Protein AF-A0A6B9FRR3-F1 (afdb_monomer)

Structure (mmCIF, N/CA/C/O backbone):
data_AF-A0A6B9FRR3-F1
#
_entry.id   AF-A0A6B9FRR3-F1
#
loop_
_atom_site.group_PDB
_atom_site.id
_atom_site.type_symbol
_atom_site.label_atom_id
_atom_site.label_alt_id
_atom_site.label_comp_id
_atom_site.label_asym_id
_atom_site.label_entity_id
_atom_site.label_seq_id
_atom_site.pdbx_PDB_ins_code
_atom_site.Cartn_x
_atom_site.Cartn_y
_atom_site.Cartn_z
_atom_site.occupancy
_atom_site.B_iso_or_equiv
_atom_site.auth_seq_id
_atom_site.auth_comp_id
_atom_site.auth_asym_id
_atom_site.auth_atom_id
_atom_site.pdbx_PDB_model_num
ATOM 1 N N . MET A 1 1 ? -61.758 -0.050 -28.591 1.00 42.84 1 MET A N 1
ATOM 2 C CA . MET A 1 1 ? -60.452 -0.731 -28.730 1.00 42.84 1 MET A CA 1
ATOM 3 C C . MET A 1 1 ? -59.516 -0.104 -27.705 1.00 42.84 1 MET A C 1
ATOM 5 O O . MET A 1 1 ? -59.169 1.057 -27.859 1.00 42.84 1 MET A O 1
ATOM 9 N N . ARG A 1 2 ? -59.278 -0.779 -26.571 1.00 45.94 2 ARG A N 1
ATOM 10 C CA . ARG A 1 2 ? -58.567 -0.228 -25.402 1.00 45.94 2 ARG A CA 1
ATOM 11 C C . ARG A 1 2 ? -57.098 -0.643 -25.463 1.00 45.94 2 ARG A C 1
ATOM 13 O O . ARG A 1 2 ? -56.802 -1.832 -25.429 1.00 45.94 2 ARG A O 1
ATOM 20 N N . THR A 1 3 ? -56.211 0.334 -25.575 1.00 46.69 3 THR A N 1
ATOM 21 C CA . THR A 1 3 ? -54.760 0.168 -25.503 1.00 46.69 3 THR A CA 1
ATOM 22 C C . THR A 1 3 ? -54.344 -0.133 -24.063 1.00 46.69 3 THR A C 1
ATOM 24 O O . THR A 1 3 ? -54.698 0.589 -23.133 1.00 46.69 3 THR A O 1
ATOM 27 N N . VAL A 1 4 ? -53.616 -1.233 -23.874 1.00 55.97 4 VAL A N 1
ATOM 28 C CA . VAL A 1 4 ? -53.010 -1.614 -22.594 1.00 55.97 4 VAL A CA 1
ATOM 29 C C . VAL A 1 4 ? -51.637 -0.950 -22.529 1.00 55.97 4 VAL A C 1
ATOM 31 O O . VAL A 1 4 ? -50.743 -1.304 -23.291 1.00 55.97 4 VAL A O 1
ATOM 34 N N . PHE 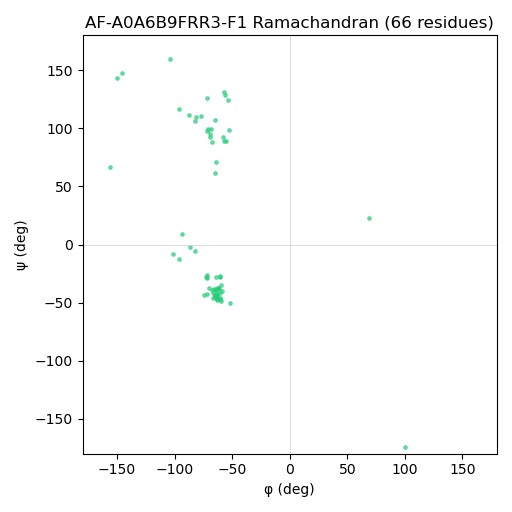A 1 5 ? -51.475 0.029 -21.641 1.00 50.78 5 PHE A N 1
ATOM 35 C CA . PHE A 1 5 ? -50.169 0.599 -21.316 1.00 50.78 5 PHE A CA 1
ATOM 36 C C . PHE A 1 5 ? -49.483 -0.307 -20.289 1.00 50.78 5 PHE A C 1
ATOM 38 O O . PHE A 1 5 ? -49.872 -0.349 -19.123 1.00 50.78 5 PHE A O 1
ATOM 45 N N . VAL A 1 6 ? -48.478 -1.061 -20.735 1.00 58.12 6 VAL A N 1
ATOM 46 C CA . VAL A 1 6 ? -47.584 -1.827 -19.861 1.00 58.12 6 VAL A CA 1
ATOM 47 C C . VAL A 1 6 ? -46.592 -0.845 -19.240 1.00 58.12 6 VAL A C 1
ATOM 49 O O . VAL A 1 6 ? -45.750 -0.274 -19.930 1.00 58.12 6 VAL A O 1
ATOM 52 N N . ALA A 1 7 ? -46.727 -0.612 -17.935 1.00 55.69 7 ALA A N 1
ATOM 53 C CA . ALA A 1 7 ? -45.797 0.187 -17.151 1.00 55.69 7 ALA A CA 1
ATOM 54 C C . ALA A 1 7 ? -44.483 -0.588 -16.965 1.00 55.69 7 ALA A C 1
ATOM 56 O O . ALA A 1 7 ? -44.363 -1.441 -16.087 1.00 55.69 7 ALA A O 1
ATOM 57 N N . SER A 1 8 ? -43.492 -0.293 -17.805 1.00 55.44 8 SER A N 1
ATOM 58 C CA . SER A 1 8 ? -42.113 -0.733 -17.601 1.00 55.44 8 SER A CA 1
ATOM 59 C C . SER A 1 8 ? -41.512 0.032 -16.422 1.00 55.44 8 SER A C 1
ATOM 61 O O . SER A 1 8 ? -41.097 1.182 -16.554 1.00 55.44 8 SER A O 1
ATOM 63 N N . ILE A 1 9 ? -41.491 -0.607 -15.252 1.00 61.94 9 ILE A N 1
ATOM 64 C CA . ILE A 1 9 ? -40.779 -0.129 -14.066 1.00 61.94 9 ILE A CA 1
ATOM 65 C C . ILE A 1 9 ? -39.277 -0.233 -14.361 1.00 61.94 9 ILE A C 1
ATOM 67 O O . ILE A 1 9 ? -38.676 -1.302 -14.280 1.00 61.94 9 ILE A O 1
ATOM 71 N N . LEU A 1 10 ? -38.675 0.895 -14.738 1.00 56.66 10 LEU A N 1
ATOM 72 C CA . LEU A 1 10 ? -37.228 1.080 -14.770 1.00 56.66 10 LEU A CA 1
ATOM 73 C C . LEU A 1 10 ? -36.721 1.103 -13.325 1.00 56.66 10 LEU A C 1
ATOM 75 O O . LEU A 1 10 ? -36.734 2.135 -12.657 1.00 56.66 10 LEU A O 1
ATOM 79 N N . VAL A 1 11 ? -36.283 -0.058 -12.839 1.00 60.62 11 VAL A N 1
ATOM 80 C CA . VAL A 1 11 ? -35.469 -0.174 -11.625 1.00 60.62 11 VAL A CA 1
ATOM 81 C C . VAL A 1 11 ? -34.108 0.452 -11.935 1.00 60.62 11 VAL A C 1
ATOM 83 O O . VAL A 1 11 ? -33.186 -0.210 -12.407 1.00 60.62 11 VAL A O 1
ATOM 86 N N . LEU A 1 12 ? -33.998 1.763 -11.725 1.00 57.94 12 LEU A N 1
ATOM 87 C CA . LEU A 1 12 ? -32.724 2.473 -11.702 1.00 57.94 12 LEU A CA 1
ATOM 88 C C . LEU A 1 12 ? -31.963 2.037 -10.446 1.00 57.94 12 LEU A C 1
ATOM 90 O O . LEU A 1 12 ? -32.143 2.592 -9.364 1.00 57.94 12 LEU A O 1
ATOM 94 N N . LEU A 1 13 ? -31.127 1.007 -10.594 1.00 58.22 13 LEU A N 1
ATOM 95 C CA . LEU A 1 13 ? -30.090 0.690 -9.621 1.00 58.22 13 LEU A CA 1
ATOM 96 C C . LEU A 1 13 ? -29.196 1.928 -9.445 1.00 58.22 13 LEU A C 1
ATOM 98 O O . LEU A 1 13 ? -28.698 2.450 -10.448 1.00 58.22 13 LEU A O 1
ATOM 102 N N . PRO A 1 14 ? -28.942 2.396 -8.210 1.00 49.88 14 PRO A N 1
ATOM 103 C CA . PRO A 1 14 ? -27.881 3.354 -7.992 1.00 49.88 14 PRO A CA 1
ATOM 104 C C . PRO A 1 14 ? -26.573 2.642 -8.330 1.00 49.88 14 PRO A C 1
ATOM 106 O O . PRO A 1 14 ? -26.108 1.769 -7.599 1.00 49.88 14 PRO A O 1
ATOM 109 N N . LEU A 1 15 ? -25.995 3.013 -9.471 1.00 48.28 15 LEU A N 1
ATOM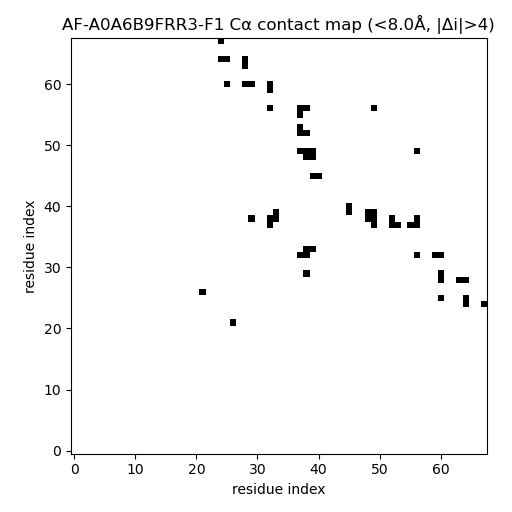 110 C CA . LEU A 1 15 ? -24.574 2.871 -9.738 1.00 48.28 15 LEU A CA 1
ATOM 111 C C . LEU A 1 15 ? -23.854 3.631 -8.625 1.00 48.28 15 LEU A C 1
ATOM 113 O O . LEU A 1 15 ? -23.592 4.828 -8.735 1.00 48.28 15 LEU A O 1
ATOM 117 N N . THR A 1 16 ? -23.572 2.939 -7.524 1.00 47.50 16 THR A N 1
ATOM 118 C CA . THR A 1 16 ? -22.564 3.337 -6.556 1.00 47.50 16 THR A CA 1
ATOM 119 C C . THR A 1 16 ? -21.261 3.432 -7.331 1.00 47.50 16 THR A C 1
ATOM 121 O O . THR A 1 16 ? -20.548 2.451 -7.535 1.00 47.50 16 THR A O 1
ATOM 124 N N . GLN A 1 17 ? -20.980 4.639 -7.822 1.00 44.50 17 GLN A N 1
ATOM 125 C CA . GLN A 1 17 ? -19.652 5.058 -8.211 1.00 44.50 17 GLN A CA 1
ATOM 126 C C . GLN A 1 17 ? -18.754 4.776 -7.010 1.00 44.50 17 GLN A C 1
ATOM 128 O O . GLN A 1 17 ? -18.681 5.566 -6.068 1.00 44.50 17 GLN A O 1
ATOM 133 N N . ALA A 1 18 ? -18.057 3.642 -7.054 1.00 44.34 18 ALA A N 1
ATOM 134 C CA . ALA A 1 18 ? -16.797 3.448 -6.366 1.00 44.34 18 ALA A CA 1
ATOM 135 C C . ALA A 1 18 ? -15.807 4.434 -6.993 1.00 44.34 18 ALA A C 1
ATOM 137 O O . ALA A 1 18 ? -14.925 4.086 -7.776 1.00 44.34 18 ALA A O 1
ATOM 138 N N . CYS A 1 19 ? -16.021 5.713 -6.706 1.00 48.00 19 CYS A N 1
ATOM 139 C CA . CYS A 1 19 ? -15.010 6.719 -6.849 1.00 48.00 19 CYS A CA 1
ATOM 140 C C . CYS A 1 19 ? -13.818 6.188 -6.054 1.00 48.00 19 CYS A C 1
ATOM 142 O O . CYS A 1 19 ? -13.932 5.840 -4.876 1.00 48.00 19 CYS A O 1
ATOM 144 N N . ALA A 1 20 ? -12.672 6.085 -6.718 1.00 51.69 20 ALA A N 1
ATOM 145 C CA . ALA A 1 20 ? -11.381 6.006 -6.065 1.00 51.69 20 ALA A CA 1
ATOM 146 C C . ALA A 1 20 ? -11.149 7.337 -5.327 1.00 51.6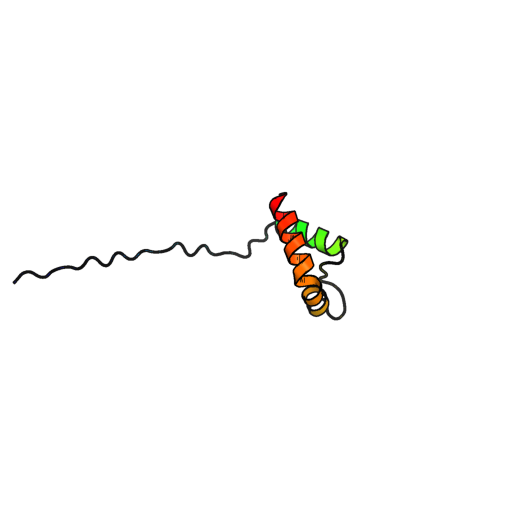9 20 ALA A C 1
ATOM 148 O O . ALA A 1 20 ? -10.261 8.112 -5.662 1.00 51.69 20 ALA A O 1
ATOM 149 N N . GLN A 1 21 ? -12.020 7.650 -4.367 1.00 49.31 21 GLN A N 1
ATOM 150 C CA . GLN A 1 21 ? -11.824 8.703 -3.401 1.00 49.31 21 GLN A CA 1
ATOM 151 C C . GLN A 1 21 ? -10.521 8.367 -2.699 1.00 49.31 21 GLN A C 1
ATOM 153 O O . GLN A 1 21 ? -10.304 7.217 -2.298 1.00 49.31 21 GLN A O 1
ATOM 158 N N . ALA A 1 22 ? -9.644 9.362 -2.598 1.00 55.88 22 ALA A N 1
ATOM 159 C CA . ALA A 1 22 ? -8.491 9.321 -1.722 1.00 55.88 22 ALA A CA 1
ATOM 160 C C . ALA A 1 22 ? -9.013 9.041 -0.308 1.00 55.88 22 ALA A C 1
ATOM 162 O O . ALA A 1 22 ? -9.439 9.938 0.411 1.00 55.88 22 ALA A O 1
ATOM 163 N N . ASN A 1 23 ? -9.125 7.760 0.032 1.00 71.19 23 ASN A N 1
ATOM 164 C CA . ASN A 1 23 ? -9.621 7.326 1.315 1.00 71.19 23 ASN A CA 1
ATOM 165 C C . ASN A 1 23 ? -8.423 7.437 2.261 1.00 71.19 23 ASN A C 1
ATOM 167 O O . ASN A 1 23 ? -7.486 6.644 2.124 1.00 71.19 23 ASN A O 1
ATOM 171 N N . PRO A 1 24 ? -8.424 8.390 3.207 1.00 77.31 24 PRO A N 1
ATOM 172 C CA . PRO A 1 24 ? -7.278 8.605 4.085 1.00 77.31 24 PRO A CA 1
ATOM 173 C C . PRO A 1 24 ? -6.960 7.354 4.918 1.00 77.31 24 PRO A C 1
ATOM 175 O O . PRO A 1 24 ? -5.800 7.101 5.244 1.00 77.31 24 PRO A O 1
ATOM 178 N N . LYS A 1 25 ? -7.963 6.501 5.197 1.00 83.81 25 LYS A N 1
ATOM 179 C CA . LYS A 1 25 ? -7.751 5.194 5.838 1.00 83.81 25 LYS A CA 1
ATOM 180 C C . LYS A 1 25 ? -6.964 4.251 4.929 1.00 83.81 25 LYS A C 1
ATOM 182 O O . LYS A 1 25 ? -6.048 3.580 5.393 1.00 83.81 25 LYS A O 1
ATOM 187 N N . ARG A 1 26 ? -7.277 4.235 3.629 1.00 85.75 26 ARG A N 1
ATOM 188 C CA . ARG A 1 26 ? -6.572 3.416 2.632 1.00 85.75 26 ARG A CA 1
ATOM 189 C C . ARG A 1 26 ? -5.119 3.853 2.479 1.00 85.75 26 ARG A C 1
ATOM 191 O O . ARG A 1 26 ? -4.250 2.992 2.424 1.00 85.75 26 ARG A O 1
ATOM 198 N N . GLU A 1 27 ? -4.843 5.153 2.428 1.00 87.25 27 GLU A N 1
ATOM 199 C CA . GLU A 1 27 ? -3.465 5.660 2.348 1.00 87.25 27 GLU A CA 1
ATOM 200 C C . GLU A 1 27 ? -2.645 5.305 3.592 1.00 87.25 27 GLU A C 1
ATOM 202 O O . GLU A 1 27 ? -1.501 4.869 3.470 1.00 87.25 27 GLU A O 1
ATOM 207 N N . ALA A 1 28 ? -3.237 5.418 4.784 1.00 89.56 28 ALA A N 1
ATOM 208 C CA . ALA A 1 28 ? -2.579 5.001 6.016 1.00 89.56 28 ALA A CA 1
ATOM 209 C C . ALA A 1 28 ? -2.296 3.489 6.032 1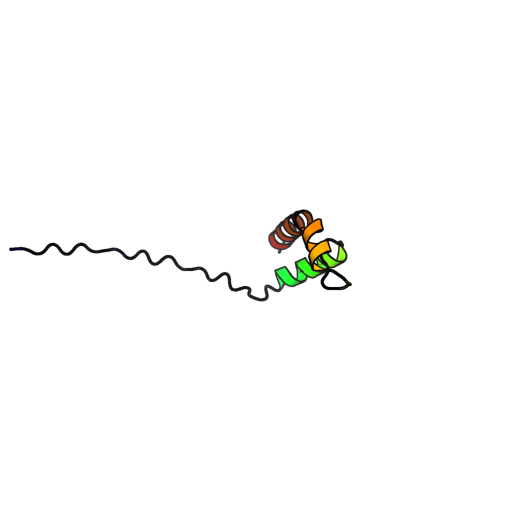.00 89.56 28 ALA A C 1
ATOM 211 O O . ALA A 1 28 ? -1.175 3.083 6.332 1.00 89.56 28 ALA A O 1
ATOM 212 N N . CYS A 1 29 ? -3.261 2.664 5.613 1.00 91.6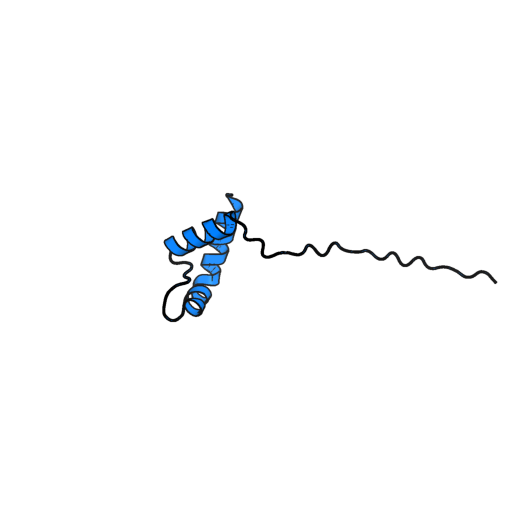9 29 CYS A N 1
ATOM 213 C CA . CYS A 1 29 ? -3.051 1.224 5.476 1.00 91.69 29 CYS A CA 1
ATOM 214 C C . CYS A 1 29 ? -1.975 0.889 4.432 1.00 91.69 29 CYS A C 1
ATOM 216 O O . CYS A 1 29 ? -1.175 -0.009 4.658 1.00 91.69 29 CYS A O 1
ATOM 218 N N . LEU A 1 30 ? -1.880 1.621 3.318 1.00 90.25 30 LEU A N 1
ATOM 219 C CA . LEU A 1 30 ? -0.808 1.414 2.337 1.00 90.25 30 LEU A CA 1
ATOM 220 C C . LEU A 1 30 ? 0.575 1.766 2.900 1.00 90.25 30 LEU A C 1
ATOM 222 O O . LEU A 1 30 ? 1.523 1.031 2.637 1.00 9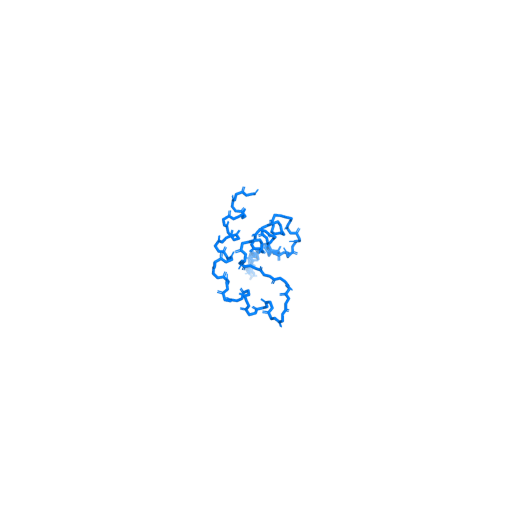0.25 30 LEU A O 1
ATOM 226 N N . LYS A 1 31 ? 0.691 2.825 3.713 1.00 91.00 31 LYS A N 1
ATOM 227 C CA . LYS A 1 31 ? 1.942 3.155 4.420 1.00 91.00 31 LYS A CA 1
ATOM 228 C C . LYS A 1 31 ? 2.340 2.076 5.426 1.00 91.00 31 LYS A C 1
ATOM 230 O O . LYS A 1 31 ? 3.514 1.739 5.536 1.00 91.00 31 LYS A O 1
ATOM 235 N N . GLU A 1 32 ? 1.378 1.501 6.143 1.00 91.94 32 GLU A N 1
ATOM 236 C CA . GLU A 1 32 ? 1.657 0.383 7.052 1.00 91.94 32 GLU A CA 1
ATOM 237 C C . GLU A 1 32 ? 2.008 -0.905 6.301 1.00 91.94 32 GLU A C 1
ATOM 239 O O . GLU A 1 32 ? 2.902 -1.640 6.720 1.00 91.94 32 GLU A O 1
ATOM 244 N N . ALA A 1 33 ? 1.357 -1.163 5.164 1.00 92.06 33 ALA A N 1
ATOM 245 C CA . ALA A 1 33 ? 1.705 -2.269 4.281 1.00 92.06 33 ALA A CA 1
ATOM 246 C C . ALA A 1 33 ? 3.131 -2.107 3.732 1.00 92.06 33 ALA A C 1
ATOM 248 O O . ALA A 1 33 ? 3.859 -3.090 3.620 1.00 92.06 33 ALA A O 1
ATOM 249 N N . GLU A 1 34 ? 3.547 -0.875 3.434 1.00 92.50 34 GLU A N 1
ATOM 250 C CA . GLU A 1 34 ? 4.912 -0.549 3.021 1.00 92.50 34 GLU A CA 1
ATOM 251 C C . GLU A 1 34 ? 5.925 -0.780 4.144 1.00 92.50 34 GLU A C 1
ATOM 253 O O . GLU A 1 34 ? 6.917 -1.477 3.935 1.00 92.50 34 GLU A O 1
ATOM 258 N N . ALA A 1 35 ? 5.628 -0.327 5.366 1.00 91.12 35 ALA A N 1
ATOM 259 C CA . ALA A 1 35 ? 6.459 -0.599 6.541 1.00 91.12 35 ALA A CA 1
ATOM 260 C C . ALA A 1 35 ? 6.596 -2.105 6.850 1.00 91.12 35 ALA A C 1
ATOM 262 O O . ALA A 1 35 ? 7.608 -2.538 7.399 1.00 91.12 35 ALA A O 1
ATOM 263 N N . LYS A 1 36 ? 5.595 -2.915 6.482 1.00 89.81 36 LYS A N 1
ATOM 264 C CA . LYS A 1 36 ? 5.608 -4.382 6.612 1.00 89.81 36 LYS A CA 1
ATOM 265 C C . LYS A 1 36 ? 6.246 -5.111 5.423 1.00 89.81 36 LYS A C 1
ATOM 267 O O . LYS A 1 36 ? 6.305 -6.336 5.441 1.00 89.81 36 LYS A O 1
ATOM 272 N N . GLY A 1 37 ? 6.691 -4.399 4.387 1.00 91.31 37 GLY A N 1
ATOM 273 C CA . GLY A 1 37 ? 7.240 -5.013 3.177 1.00 91.31 37 GLY A CA 1
ATOM 274 C C . GLY A 1 37 ? 6.199 -5.760 2.332 1.00 91.31 37 GLY A C 1
ATOM 275 O O . GLY A 1 37 ? 6.549 -6.645 1.561 1.00 91.31 37 GLY A O 1
ATOM 276 N N . LEU A 1 38 ? 4.913 -5.428 2.458 1.00 91.69 38 LEU A N 1
ATOM 277 C CA . LEU A 1 38 ? 3.817 -6.006 1.663 1.00 91.69 38 LEU A CA 1
ATOM 278 C C . LEU A 1 38 ? 3.441 -5.136 0.455 1.00 91.69 38 LEU A C 1
ATOM 280 O O . LEU A 1 38 ? 2.708 -5.567 -0.436 1.00 91.69 38 LEU A O 1
ATOM 284 N N . TYR A 1 39 ? 3.934 -3.901 0.422 1.00 92.44 39 TYR A N 1
ATOM 285 C CA . TYR A 1 39 ? 3.686 -2.931 -0.634 1.00 92.44 39 TYR A CA 1
ATOM 286 C C . TYR A 1 39 ? 4.926 -2.062 -0.847 1.00 92.44 39 TYR A C 1
ATOM 288 O O . TYR A 1 39 ? 5.664 -1.790 0.090 1.00 92.44 39 TYR A O 1
ATOM 296 N N . THR A 1 40 ? 5.176 -1.620 -2.073 1.00 91.19 40 THR A N 1
ATOM 297 C CA . THR A 1 40 ? 6.174 -0.584 -2.344 1.00 91.19 40 THR A CA 1
ATOM 298 C C . THR A 1 40 ? 5.782 0.220 -3.575 1.00 91.19 40 THR A C 1
ATOM 300 O O . THR A 1 40 ? 5.239 -0.318 -4.543 1.00 91.19 40 THR A O 1
ATOM 303 N N . THR A 1 41 ? 6.052 1.520 -3.549 1.00 87.19 41 THR A N 1
ATOM 304 C CA . THR A 1 41 ? 5.963 2.399 -4.726 1.00 87.19 41 THR A CA 1
ATOM 305 C C . THR A 1 41 ? 7.336 2.693 -5.325 1.00 87.19 41 THR A C 1
ATOM 307 O O . THR A 1 41 ? 7.416 3.253 -6.417 1.00 87.19 41 THR A O 1
ATOM 310 N N . ALA A 1 42 ? 8.410 2.286 -4.646 1.00 83.06 42 ALA A N 1
ATOM 311 C CA . ALA A 1 42 ? 9.780 2.605 -5.006 1.00 83.06 42 ALA A CA 1
ATOM 312 C C . ALA A 1 42 ? 10.511 1.414 -5.651 1.00 83.06 42 ALA A C 1
ATOM 314 O O . ALA A 1 42 ? 10.156 0.247 -5.481 1.00 83.06 42 ALA A O 1
ATOM 315 N N . GLY A 1 43 ? 11.583 1.720 -6.385 1.00 82.81 43 GLY A N 1
ATOM 316 C CA . GLY A 1 43 ? 12.513 0.730 -6.927 1.00 82.81 43 GLY A CA 1
ATOM 317 C C . GLY A 1 43 ? 12.309 0.383 -8.402 1.00 82.81 43 GLY A C 1
ATOM 318 O O . GLY A 1 43 ? 11.529 0.998 -9.123 1.00 82.81 43 GLY A O 1
ATOM 319 N N . ARG A 1 44 ? 13.074 -0.614 -8.868 1.00 79.88 44 ARG A N 1
ATOM 320 C CA . ARG A 1 44 ? 13.205 -0.950 -10.297 1.00 79.88 44 ARG A CA 1
ATOM 321 C C . ARG A 1 44 ? 11.953 -1.603 -10.897 1.00 79.88 44 ARG A C 1
ATOM 323 O O . ARG A 1 44 ? 11.780 -1.524 -12.103 1.00 79.88 44 ARG A O 1
ATOM 330 N N . ASN A 1 45 ? 11.129 -2.275 -10.081 1.00 86.25 45 ASN A N 1
ATOM 331 C CA . ASN A 1 45 ? 9.891 -2.954 -10.502 1.00 86.25 45 ASN A CA 1
ATOM 332 C C . ASN A 1 45 ? 8.885 -3.120 -9.336 1.00 86.25 45 ASN A C 1
ATOM 334 O O . ASN A 1 45 ? 8.597 -4.250 -8.921 1.00 86.25 45 ASN A O 1
ATOM 338 N N . PRO A 1 46 ? 8.316 -2.020 -8.809 1.00 86.12 46 PRO A N 1
ATOM 339 C CA . PRO A 1 46 ? 7.357 -2.074 -7.701 1.00 86.12 46 PRO A CA 1
ATOM 340 C C . PRO A 1 46 ? 6.115 -2.905 -8.051 1.00 86.12 46 PRO A C 1
ATOM 342 O O . PRO A 1 46 ? 5.608 -3.651 -7.220 1.00 86.12 46 PRO A O 1
ATOM 345 N N . GLY A 1 47 ? 5.670 -2.868 -9.314 1.00 89.31 47 GLY A N 1
ATOM 346 C CA . GLY A 1 47 ? 4.522 -3.649 -9.781 1.00 89.31 47 GLY A CA 1
ATOM 347 C C . GLY A 1 47 ? 4.692 -5.161 -9.597 1.00 89.31 47 GLY A C 1
ATOM 348 O O . GLY A 1 47 ? 3.759 -5.829 -9.161 1.00 89.31 47 GLY A O 1
ATOM 349 N N . ARG A 1 48 ? 5.891 -5.703 -9.851 1.00 91.88 48 ARG A N 1
ATOM 350 C CA . ARG A 1 48 ? 6.161 -7.143 -9.703 1.00 91.88 48 ARG A CA 1
ATOM 351 C C . ARG A 1 48 ? 6.199 -7.559 -8.234 1.00 91.88 48 ARG A C 1
ATOM 353 O O . ARG A 1 48 ? 5.623 -8.582 -7.882 1.00 91.88 48 ARG A O 1
ATOM 360 N N . PHE A 1 49 ? 6.833 -6.756 -7.381 1.00 91.38 49 PHE A N 1
ATOM 361 C CA . PHE A 1 49 ? 6.837 -6.974 -5.932 1.00 91.38 49 PHE A CA 1
ATOM 362 C C . PHE A 1 49 ? 5.414 -6.9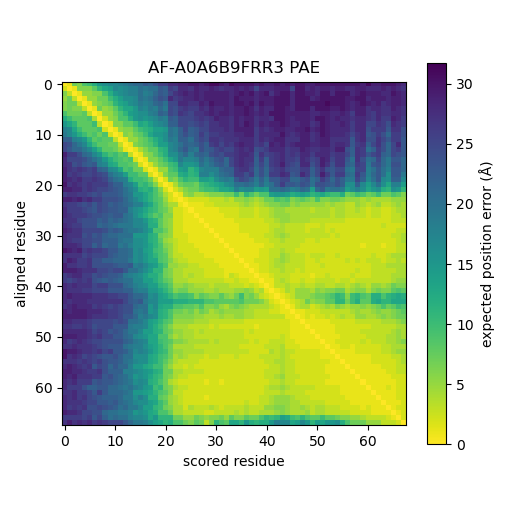57 -5.362 1.00 91.38 49 PHE A C 1
ATOM 364 O O . PHE A 1 49 ? 4.989 -7.887 -4.683 1.00 91.38 49 PHE A O 1
ATOM 371 N N . ASN A 1 50 ? 4.641 -5.940 -5.739 1.00 91.69 50 ASN A N 1
ATOM 372 C CA . ASN A 1 50 ? 3.255 -5.776 -5.324 1.00 91.69 50 ASN A CA 1
ATOM 373 C C . ASN A 1 50 ? 2.337 -6.894 -5.835 1.00 91.69 50 ASN A C 1
ATOM 375 O O . ASN A 1 50 ? 1.321 -7.162 -5.198 1.00 91.69 50 ASN A O 1
ATOM 379 N N . GLN A 1 51 ? 2.647 -7.521 -6.972 1.00 91.12 51 GLN A N 1
ATOM 380 C CA . GLN A 1 51 ? 1.923 -8.703 -7.446 1.00 91.1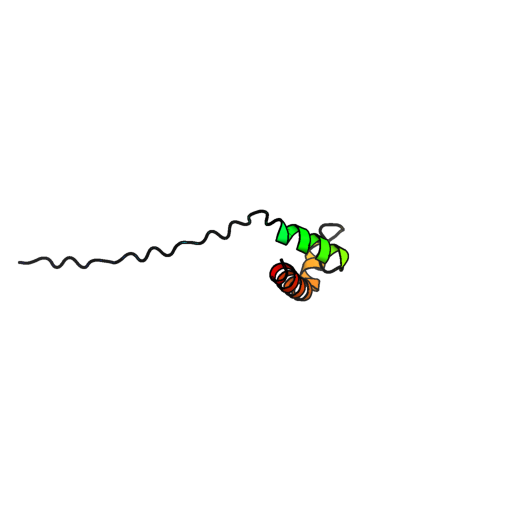2 51 GLN A CA 1
ATOM 381 C C . GLN A 1 51 ? 2.280 -9.952 -6.640 1.00 91.12 51 GLN A C 1
ATOM 383 O O . GLN A 1 51 ? 1.379 -10.681 -6.244 1.00 91.12 51 GLN A O 1
ATOM 388 N N . MET 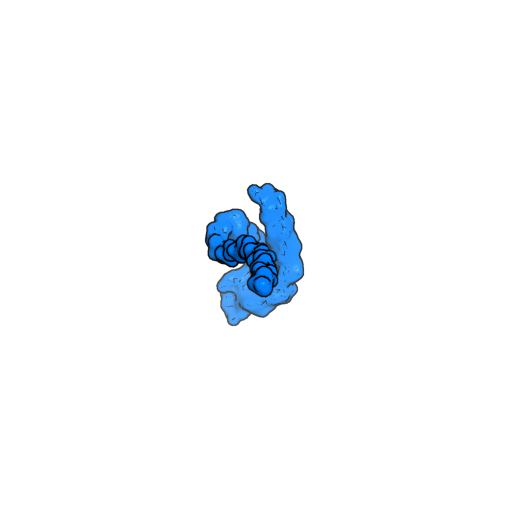A 1 52 ? 3.565 -10.176 -6.348 1.00 92.06 52 MET A N 1
ATOM 389 C CA . MET A 1 52 ? 3.993 -11.320 -5.529 1.00 92.06 52 MET A CA 1
ATOM 390 C C . MET A 1 52 ? 3.390 -11.262 -4.121 1.00 92.06 52 MET A C 1
ATOM 392 O O . MET A 1 52 ? 2.927 -12.276 -3.609 1.00 92.06 52 MET A O 1
ATOM 396 N N . ASN A 1 53 ? 3.297 -10.061 -3.549 1.00 92.38 53 ASN A N 1
ATOM 397 C CA . ASN A 1 53 ? 2.725 -9.844 -2.222 1.00 92.38 53 ASN A CA 1
ATOM 398 C C . ASN A 1 53 ? 1.229 -9.498 -2.262 1.00 92.38 53 ASN A C 1
ATOM 400 O O . ASN A 1 53 ? 0.667 -9.135 -1.232 1.00 92.38 53 ASN A O 1
ATOM 404 N N . ALA A 1 54 ? 0.563 -9.601 -3.419 1.00 91.06 54 ALA A N 1
ATOM 405 C CA . ALA A 1 54 ? -0.853 -9.263 -3.565 1.00 91.06 54 ALA A CA 1
ATOM 406 C C . ALA A 1 54 ? -1.770 -9.957 -2.539 1.00 91.06 54 ALA A C 1
ATOM 408 O O . ALA A 1 54 ? -2.507 -9.226 -1.877 1.00 91.06 54 ALA A O 1
ATOM 409 N N . PRO A 1 55 ? -1.709 -11.290 -2.320 1.00 93.50 55 PRO A N 1
ATOM 410 C CA . PRO A 1 55 ? -2.613 -11.946 -1.371 1.00 93.50 55 PRO A CA 1
ATOM 411 C C . PRO A 1 55 ? -2.384 -11.477 0.073 1.00 93.50 55 PRO A C 1
ATOM 413 O O . PRO A 1 55 ? -3.335 -11.150 0.779 1.00 93.50 55 PRO A O 1
ATOM 416 N N . GLN A 1 56 ? -1.123 -11.352 0.496 1.00 92.94 56 GLN A N 1
ATOM 417 C CA . GLN A 1 56 ? -0.779 -10.880 1.842 1.00 92.94 56 GLN A CA 1
ATOM 418 C C . GLN A 1 56 ? -1.142 -9.406 2.040 1.00 92.94 56 GLN A C 1
ATOM 420 O O . GLN A 1 56 ? -1.642 -9.016 3.095 1.00 92.94 56 GLN A O 1
ATOM 425 N N . ARG A 1 57 ? -0.924 -8.574 1.015 1.00 93.56 57 ARG A N 1
ATOM 426 C CA . ARG A 1 57 ? -1.339 -7.172 1.017 1.00 93.56 57 ARG A CA 1
ATOM 427 C C . ARG A 1 57 ? -2.854 -7.062 1.104 1.00 93.56 57 ARG A C 1
ATOM 429 O O . ARG A 1 57 ? -3.334 -6.214 1.837 1.00 93.56 57 ARG A O 1
ATOM 436 N N . GLU A 1 58 ? -3.613 -7.867 0.370 1.00 91.62 58 GLU A N 1
ATOM 437 C CA . GLU A 1 58 ? -5.080 -7.830 0.397 1.00 91.62 58 GLU A CA 1
ATOM 438 C C . GLU A 1 58 ? -5.642 -8.230 1.758 1.00 91.62 58 GLU A C 1
ATOM 440 O O . GLU A 1 58 ? -6.494 -7.518 2.292 1.00 91.62 58 GLU A O 1
ATOM 445 N N . GLU A 1 59 ? -5.124 -9.303 2.356 1.00 94.12 59 GLU A N 1
ATOM 446 C CA . GLU A 1 59 ? -5.502 -9.717 3.708 1.00 94.12 59 GLU A CA 1
ATOM 447 C C . GLU A 1 59 ? -5.168 -8.627 4.734 1.00 94.12 59 GLU A C 1
ATOM 449 O O . GLU A 1 59 ? -6.028 -8.219 5.521 1.00 94.12 59 GLU A O 1
ATOM 454 N N . PHE A 1 60 ? -3.955 -8.072 4.657 1.00 93.62 60 PHE A N 1
ATOM 455 C CA . PHE A 1 60 ? -3.532 -6.970 5.512 1.00 93.62 60 PHE A CA 1
ATOM 456 C C . PHE A 1 60 ? -4.409 -5.726 5.329 1.00 93.62 60 PHE A C 1
ATOM 458 O O . PHE A 1 60 ? -4.855 -5.132 6.307 1.00 93.62 60 PHE A O 1
ATOM 465 N N . MET A 1 61 ? -4.695 -5.333 4.087 1.00 91.50 61 MET A N 1
ATOM 466 C CA . MET A 1 61 ? -5.530 -4.172 3.780 1.00 91.50 61 MET A CA 1
ATOM 467 C C . MET A 1 61 ? -6.964 -4.378 4.272 1.00 91.50 61 MET A C 1
ATOM 469 O O . MET A 1 61 ? -7.555 -3.442 4.805 1.00 91.50 61 MET A O 1
ATOM 473 N N . LYS A 1 62 ? -7.517 -5.592 4.154 1.00 91.75 62 LYS A N 1
ATOM 474 C CA . LYS A 1 62 ? -8.840 -5.936 4.689 1.00 91.75 62 LYS A CA 1
ATOM 475 C C . LYS A 1 62 ? -8.871 -5.815 6.212 1.00 91.75 62 LYS A C 1
ATOM 477 O O . LYS A 1 62 ? -9.782 -5.181 6.738 1.00 91.75 62 LYS A O 1
ATOM 482 N N . ALA A 1 63 ? -7.876 -6.365 6.908 1.00 91.38 63 ALA A N 1
ATOM 483 C CA . ALA A 1 63 ? -7.767 -6.251 8.360 1.00 91.38 63 ALA A CA 1
ATOM 484 C C . ALA A 1 63 ? -7.574 -4.788 8.801 1.00 91.38 63 ALA A C 1
ATOM 486 O O . ALA A 1 63 ? -8.303 -4.294 9.657 1.00 91.38 63 ALA A O 1
ATOM 487 N N . CYS A 1 64 ? -6.653 -4.061 8.164 1.00 91.50 64 CYS A N 1
ATOM 488 C CA . CYS A 1 64 ? -6.361 -2.664 8.484 1.00 91.50 64 CYS A CA 1
ATOM 489 C C . CYS A 1 64 ? -7.581 -1.750 8.286 1.00 91.50 64 CYS A C 1
ATOM 491 O O . CYS A 1 64 ? -7.861 -0.905 9.135 1.00 91.50 64 CYS A O 1
ATOM 493 N N . MET A 1 65 ? -8.343 -1.945 7.205 1.00 87.00 65 MET A N 1
ATOM 494 C CA . MET A 1 65 ? -9.574 -1.187 6.968 1.00 87.00 65 MET A CA 1
ATOM 495 C C . MET A 1 65 ? -10.727 -1.606 7.889 1.00 87.00 65 MET A C 1
ATOM 497 O O . MET A 1 65 ? -11.572 -0.774 8.183 1.00 87.00 65 MET A O 1
ATOM 501 N N . ALA A 1 66 ? -10.780 -2.855 8.364 1.00 88.75 66 ALA A N 1
ATOM 502 C CA . ALA A 1 66 ? -11.812 -3.300 9.306 1.00 88.75 66 ALA A CA 1
ATOM 503 C C . ALA A 1 66 ? -11.627 -2.716 10.718 1.00 88.75 66 ALA A C 1
ATOM 505 O O . ALA A 1 66 ? -12.603 -2.521 11.438 1.00 88.75 66 ALA A O 1
ATOM 506 N N . HIS A 1 67 ? -10.386 -2.420 11.111 1.00 75.62 67 HIS A N 1
ATOM 507 C CA . HIS A 1 67 ? -10.067 -1.815 12.406 1.00 75.62 67 HIS A CA 1
ATOM 508 C C . HIS A 1 67 ? -10.228 -0.286 12.449 1.00 75.62 67 HIS A C 1
ATOM 510 O O . HIS A 1 67 ? -10.048 0.300 13.517 1.00 75.62 67 HIS A O 1
ATOM 516 N N . ARG A 1 68 ? -10.527 0.374 11.322 1.00 66.31 68 ARG A N 1
ATOM 517 C CA . ARG A 1 68 ? -10.541 1.841 11.208 1.00 66.31 68 ARG A CA 1
ATOM 518 C C . ARG A 1 68 ? -11.838 2.378 10.646 1.00 66.31 68 ARG A C 1
ATOM 520 O O . ARG A 1 68 ? -12.327 3.393 11.181 1.00 66.31 68 ARG A O 1
#

Radius of gyration: 21.89 Å; Cα contacts (8 Å, |Δi|>4): 31; chains: 1; bounding box: 74×21×41 Å

Secondary structure (DSSP, 8-state):
-----------------------HHHHHHHHHHHHTTS--S-SS-HHHHHHHTHHHHHHHHHHHHHT-

Nearest PDB structures (foldseek):
  8xks-assembly1_H  TM=2.728E-01  e=9.915E+00  Chlamydomonas reinhardtii

Solvent-accessible surface area (backbone atoms only — not comparable to full-atom values): 4384 Å² total; per-residue (Å²): 140,83,85,82,84,79,83,79,80,78,81,77,72,81,79,76,75,81,65,87,61,88,45,70,67,57,54,51,40,50,52,51,32,33,78,68,70,33,36,55,91,61,79,97,55,24,69,60,54,34,57,75,27,35,68,62,33,51,53,49,46,52,53,51,58,72,77,106

Sequence (68 aa):
MRTVFVASILVLLPLTQACAQANPKREACLKEAEAKGLYTTAGRNPGRFNQMNAPQREEFMKACMAHR

Foldseek 3Di:
DDDDDDDDPPPPDPPPPPPPPVPVLLVVLQVVCVVVQLADPDDDCRPVSVVVSVVVSVVSSVVSVVVD

Mean predicted aligned error: 12.83 Å

pLDDT: mean 76.73, std 18.0, range [42.84, 94.12]

Organism: NCBI:txid908290